Protein AF-A0A6G5ADH4-F1 (afdb_monomer_lite)

Organism: Rhipicephalus microplus (NCBI:txid6941)

InterPro domains:
  IPR019181 LSM12, anticodon-binding domain [PF09793] (40-127)
  IPR019181 LSM12, anticodon-binding domain [SM00995] (38-127)
  IPR039683 Protein Lsm12-like [PTHR13542] (5-140)
  IPR047574 AD domain [PS52001] (40-136)

Foldseek 3Di:
DDQAPVNDPPDHDDDDDDCPPPPDDDDPDDDDPDPDDDPDDDPVVVVVVVVVVVVVVVVQLVVLVVLVADPLLSLLQVLVCVVAVQWHDDSNWIQGPVFWIAHPVRALVRIDGPDCPDPVSVVSSVSSVVSVVVVVVVVVPPPDDDDDDDDDDD

Sequence (154 aa):
NSASSSGKANVSDIRMVNLNFVSELTVKKEAGSSQLTPPQPLNTEKLNTRAKQNIDERQRLAAAISAGVSHDGIRLFLAIRKTIDDVTWQGKNIIVMNQVTIVPPYRPENCKGKSDSDASVLHVRKIVEKHLRDQQKQSQGTRQTSPTQPSTKA

Secondary structure (DSSP, 8-state):
-PPPTT--TT---------TT-S----S-PPPS--PPPPPPP-HHHHHHHHHHHHHHHHHHHHHHHTT--HHHHHHHHHHHTT-S-EEEETTEEEETTTEEEPTT--GGGEE-S-TT-HHHHHHHHHHHHHHHHHHHHHHTT------PPPPP-

Structure (mmCIF, N/CA/C/O backbone):
data_AF-A0A6G5ADH4-F1
#
_entry.id   AF-A0A6G5ADH4-F1
#
loop_
_atom_site.group_PDB
_atom_site.id
_atom_site.type_symbol
_atom_site.label_atom_id
_atom_site.label_alt_id
_atom_site.label_comp_id
_atom_site.label_asym_id
_atom_site.label_entity_id
_atom_site.label_seq_id
_atom_site.pdbx_PDB_ins_code
_atom_site.Cartn_x
_atom_site.Cartn_y
_atom_site.Cartn_z
_atom_site.occupancy
_atom_site.B_iso_or_equiv
_atom_site.auth_seq_id
_atom_site.auth_comp_id
_atom_site.auth_asym_id
_atom_site.auth_atom_id
_atom_site.pdbx_PDB_model_num
ATOM 1 N N . ASN A 1 1 ? -11.900 2.026 39.928 1.00 51.62 1 ASN A N 1
ATOM 2 C CA . ASN A 1 1 ? -11.319 2.188 38.582 1.00 51.62 1 ASN A CA 1
ATOM 3 C C . ASN A 1 1 ? -10.121 1.283 38.436 1.00 51.62 1 ASN A C 1
ATOM 5 O O . ASN A 1 1 ? -9.132 1.491 39.123 1.00 51.62 1 ASN A O 1
ATOM 9 N N . SER A 1 2 ? -10.234 0.257 37.599 1.00 61.59 2 SER A N 1
ATOM 10 C CA . SER A 1 2 ? -9.082 -0.535 37.166 1.00 61.59 2 SER A CA 1
ATOM 11 C C . SER A 1 2 ? -8.191 0.345 36.286 1.00 61.59 2 SER A C 1
ATOM 13 O O . SER A 1 2 ? -8.715 1.126 35.491 1.00 61.59 2 SER A O 1
ATOM 15 N N . ALA A 1 3 ? -6.869 0.245 36.425 1.00 69.31 3 ALA A N 1
ATOM 16 C CA . ALA A 1 3 ? -5.946 0.909 35.506 1.00 69.31 3 ALA A CA 1
ATOM 17 C C . ALA A 1 3 ? -6.136 0.367 34.078 1.00 69.31 3 ALA A C 1
ATOM 19 O O . ALA A 1 3 ? -6.473 -0.807 33.913 1.00 69.31 3 ALA A O 1
ATOM 20 N N . SER A 1 4 ? -5.921 1.203 33.053 1.00 79.88 4 SER A N 1
ATOM 21 C CA . SER A 1 4 ? -5.930 0.725 31.663 1.00 79.88 4 SER A CA 1
ATOM 22 C C . SER A 1 4 ? -4.863 -0.348 31.460 1.00 79.88 4 SER A C 1
ATOM 24 O O . SER A 1 4 ? -3.734 -0.196 31.934 1.00 79.88 4 SER A O 1
ATOM 26 N N . SER A 1 5 ? -5.171 -1.375 30.666 1.00 84.44 5 SER A N 1
ATOM 27 C CA . SER A 1 5 ? -4.216 -2.415 30.275 1.00 84.44 5 SER A CA 1
ATOM 28 C C . SER A 1 5 ? -2.992 -1.863 29.540 1.00 84.44 5 SER A C 1
ATOM 30 O O . SER A 1 5 ? -1.975 -2.540 29.445 1.00 84.44 5 SER A O 1
ATOM 32 N N . SER A 1 6 ? -3.081 -0.643 29.002 1.00 83.06 6 SER A N 1
ATOM 33 C CA . SER A 1 6 ? -1.983 0.040 28.311 1.00 83.06 6 SER A CA 1
ATOM 34 C C . SER A 1 6 ? -0.997 0.762 29.242 1.00 83.06 6 SER A C 1
ATOM 36 O O . SER A 1 6 ? 0.014 1.273 28.765 1.00 83.06 6 SER A O 1
ATOM 38 N N . GLY A 1 7 ? -1.302 0.873 30.541 1.00 82.12 7 GLY A N 1
ATOM 39 C CA . GLY A 1 7 ? -0.497 1.608 31.527 1.00 82.12 7 GLY A CA 1
ATOM 40 C C . GLY A 1 7 ? -0.531 3.137 31.390 1.00 82.12 7 GLY A C 1
ATOM 41 O O . GLY A 1 7 ? 0.047 3.841 32.215 1.00 82.12 7 GLY A O 1
ATOM 42 N N . LYS A 1 8 ? -1.213 3.681 30.376 1.00 82.50 8 LYS A N 1
ATOM 43 C CA . LYS A 1 8 ? -1.352 5.127 30.170 1.00 82.50 8 LYS A CA 1
ATOM 44 C C . LYS A 1 8 ? -2.478 5.691 31.042 1.00 82.50 8 LYS A C 1
ATOM 46 O O . LYS A 1 8 ? -3.596 5.184 31.027 1.00 82.50 8 LYS A O 1
ATOM 51 N N . ALA A 1 9 ? -2.191 6.777 31.760 1.00 77.69 9 ALA A N 1
ATOM 52 C CA . ALA A 1 9 ? -3.118 7.386 32.720 1.00 77.69 9 ALA A CA 1
ATOM 53 C C . ALA A 1 9 ? -4.345 8.069 32.082 1.00 77.69 9 ALA A C 1
ATOM 55 O O . ALA A 1 9 ? -5.336 8.314 32.761 1.00 77.69 9 ALA A O 1
ATOM 56 N N . ASN A 1 10 ? -4.290 8.383 30.785 1.00 76.69 10 ASN A N 1
ATOM 57 C CA . ASN A 1 10 ? -5.311 9.146 30.062 1.00 76.69 10 ASN A CA 1
ATOM 58 C C . ASN A 1 10 ? -6.229 8.285 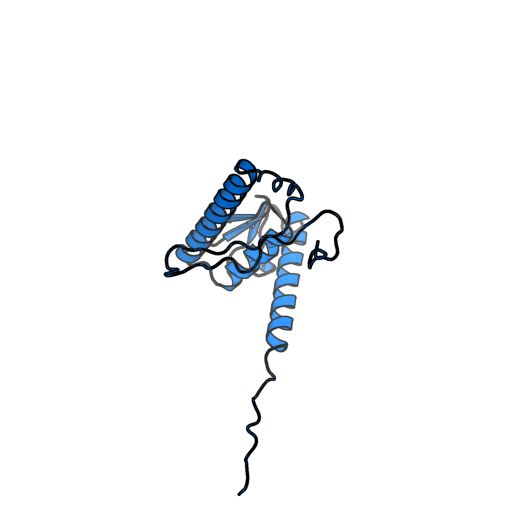29.174 1.00 76.69 10 ASN A C 1
ATOM 60 O O . ASN A 1 10 ? -6.887 8.809 28.277 1.00 76.69 10 ASN A O 1
ATOM 64 N N . VAL A 1 11 ? -6.245 6.970 29.375 1.00 76.94 11 VAL A N 1
ATOM 65 C CA . VAL A 1 11 ? -7.070 6.025 28.610 1.00 76.94 11 VAL A CA 1
ATOM 66 C C . VAL A 1 11 ? -7.740 5.028 29.545 1.00 76.94 11 VAL A C 1
ATOM 68 O O . VAL A 1 11 ? -7.352 4.861 30.700 1.00 76.94 11 VAL A O 1
ATOM 71 N N . SER A 1 12 ? -8.790 4.379 29.057 1.00 79.12 12 SER A N 1
ATOM 72 C CA . SER A 1 12 ? -9.549 3.380 29.804 1.00 79.12 12 SER A CA 1
ATOM 73 C C . SER A 1 12 ? -9.901 2.214 28.898 1.00 79.12 12 SER A C 1
ATOM 75 O O . SER A 1 12 ? -10.080 2.383 27.691 1.00 79.12 12 SER A O 1
ATOM 77 N N . ASP A 1 13 ? -10.013 1.034 29.495 1.00 82.81 13 ASP A N 1
ATOM 78 C CA . ASP A 1 13 ? -10.370 -0.171 28.763 1.00 82.81 13 ASP A CA 1
ATOM 79 C C . ASP A 1 13 ? -11.893 -0.243 28.642 1.00 82.81 13 ASP A C 1
ATOM 81 O O . ASP A 1 13 ? -12.601 -0.393 29.639 1.00 82.81 13 ASP A O 1
ATOM 85 N N . ILE A 1 14 ? -12.399 -0.153 27.414 1.00 82.19 14 ILE A N 1
ATOM 86 C CA . ILE A 1 14 ? -13.825 -0.302 27.116 1.00 82.19 14 ILE A CA 1
ATOM 87 C C . ILE A 1 14 ? -14.038 -1.690 26.517 1.00 82.19 14 ILE A C 1
ATOM 89 O O . ILE A 1 14 ? -13.428 -2.038 25.506 1.00 82.19 14 ILE A O 1
ATOM 93 N N . ARG A 1 15 ? -14.912 -2.491 27.136 1.00 84.94 15 ARG A N 1
ATOM 94 C CA . ARG A 1 15 ? -15.321 -3.807 26.627 1.00 84.94 15 ARG A CA 1
ATOM 95 C C . ARG A 1 15 ? -16.769 -3.721 26.177 1.00 84.94 15 ARG A C 1
ATOM 97 O O . ARG A 1 15 ? -17.637 -3.362 26.965 1.00 84.94 15 ARG A O 1
ATOM 104 N N . MET A 1 16 ? -17.012 -4.049 24.916 1.00 86.56 16 MET A N 1
ATOM 105 C CA . MET A 1 16 ? -18.350 -4.108 24.337 1.00 86.56 16 MET A CA 1
ATOM 106 C C . MET A 1 16 ? -18.702 -5.569 24.085 1.00 86.56 16 MET A C 1
ATOM 108 O O . MET A 1 16 ? -17.871 -6.327 23.586 1.00 86.56 16 MET A O 1
ATOM 112 N N . VAL A 1 17 ? -19.923 -5.962 24.436 1.00 89.62 17 VAL A N 1
ATOM 113 C CA . VAL A 1 17 ? -20.429 -7.321 24.232 1.00 89.62 17 VAL A CA 1
ATOM 114 C C . VAL A 1 17 ? -21.661 -7.231 23.345 1.00 89.62 17 VAL A C 1
ATOM 116 O O . VAL A 1 17 ? -22.572 -6.457 23.624 1.00 89.62 17 VAL A O 1
ATOM 119 N N . ASN A 1 18 ? -21.675 -8.001 22.259 1.00 93.50 18 ASN A N 1
ATOM 120 C CA . ASN A 1 18 ? -22.851 -8.124 21.408 1.00 93.50 18 ASN A CA 1
ATOM 121 C C . ASN A 1 18 ? -23.871 -9.046 22.091 1.00 93.50 18 ASN A C 1
ATOM 123 O O . ASN A 1 18 ? -23.551 -10.195 22.388 1.00 93.50 18 ASN A O 1
ATOM 127 N N . LEU A 1 19 ? -25.086 -8.546 22.321 1.00 95.12 19 LEU A N 1
ATOM 128 C CA . LEU A 1 19 ? -26.148 -9.274 23.018 1.00 95.12 19 LEU A CA 1
ATOM 129 C C . LEU A 1 19 ? -27.188 -9.917 22.078 1.00 95.12 19 LEU A C 1
ATOM 131 O O . LEU A 1 19 ? -28.152 -10.495 22.561 1.00 95.12 19 LEU A O 1
ATOM 135 N N . ASN A 1 20 ? -27.003 -9.865 20.752 1.00 95.19 20 ASN A N 1
ATOM 136 C CA . ASN A 1 20 ? -28.016 -10.270 19.760 1.00 95.19 20 ASN A CA 1
ATOM 137 C C . ASN A 1 20 ? -28.494 -11.735 19.864 1.00 95.19 20 ASN A C 1
ATOM 139 O O . ASN A 1 20 ? -29.579 -12.055 19.396 1.00 95.19 20 ASN A O 1
ATOM 143 N N . PHE A 1 21 ? -27.697 -12.623 20.460 1.00 94.31 21 PHE A N 1
ATOM 144 C CA . PHE A 1 21 ? -28.043 -14.037 20.672 1.00 94.31 21 PHE A CA 1
ATOM 145 C C . PHE A 1 21 ? -27.914 -14.454 22.142 1.00 94.31 21 PHE A C 1
ATOM 147 O O . PHE A 1 21 ? -27.689 -15.623 22.450 1.00 94.31 21 PHE A O 1
ATOM 154 N N . VAL A 1 22 ? -28.004 -13.491 23.059 1.00 95.00 22 VAL A N 1
ATOM 155 C CA . VAL A 1 22 ? -27.974 -13.753 24.498 1.00 95.00 22 VAL A CA 1
ATOM 156 C C . VAL A 1 22 ? -29.404 -13.981 24.971 1.00 95.00 22 VAL A C 1
ATOM 158 O O . VAL A 1 22 ? -30.241 -13.091 24.864 1.00 95.00 22 VAL A O 1
ATOM 161 N N . SER A 1 23 ? -29.681 -15.182 25.480 1.00 94.38 23 SER A N 1
ATOM 162 C CA . SER A 1 23 ? -31.006 -15.554 25.989 1.00 94.38 23 SER A CA 1
ATOM 163 C C . SER A 1 23 ? -31.328 -14.904 27.333 1.00 94.38 23 SER A C 1
ATOM 165 O O . SER A 1 23 ? -32.476 -14.567 27.592 1.00 94.38 23 SER A O 1
ATOM 167 N N . GLU A 1 24 ? -30.319 -14.723 28.185 1.00 93.50 24 GLU A N 1
ATOM 168 C CA . GLU A 1 24 ? -30.479 -14.163 29.524 1.00 93.50 24 GLU A CA 1
ATOM 169 C C . GLU A 1 24 ? -29.231 -13.363 29.916 1.00 93.50 24 GLU A C 1
ATOM 171 O O . GLU A 1 24 ? -28.098 -13.815 29.729 1.00 93.50 24 GLU A O 1
ATOM 176 N N . LEU A 1 25 ? -29.443 -12.163 30.459 1.00 92.44 25 LEU A N 1
ATOM 177 C CA . LEU A 1 25 ? -28.400 -11.284 30.976 1.00 92.44 25 LEU A CA 1
ATOM 178 C C . LEU A 1 25 ? -28.749 -10.901 32.415 1.00 92.44 25 LEU A C 1
ATOM 180 O O . LEU A 1 25 ? -29.725 -10.192 32.648 1.00 92.44 25 LEU A O 1
ATOM 184 N N . THR A 1 26 ? -27.898 -11.294 33.360 1.00 93.00 26 THR A N 1
ATOM 185 C CA . THR A 1 26 ? -28.098 -10.992 34.783 1.00 93.00 26 THR A CA 1
ATOM 186 C C . THR A 1 26 ? -26.967 -10.112 35.296 1.00 93.00 26 THR A C 1
ATOM 188 O O . THR A 1 26 ? -25.803 -10.522 35.351 1.00 93.00 26 THR A O 1
ATOM 191 N N . VAL A 1 27 ? -27.299 -8.882 35.690 1.00 90.06 27 VAL A N 1
ATOM 192 C CA . VAL A 1 27 ? -26.336 -7.926 36.248 1.00 90.06 27 VAL A CA 1
ATOM 193 C C . VAL A 1 27 ? -26.052 -8.296 37.704 1.00 90.06 27 VAL A C 1
ATOM 195 O O . VAL A 1 27 ? -26.884 -8.100 38.581 1.00 90.06 27 VAL A O 1
ATOM 198 N N . LYS A 1 28 ? -24.861 -8.846 37.978 1.00 91.81 28 LYS A N 1
ATOM 199 C CA . LYS A 1 28 ? -24.473 -9.256 39.344 1.00 91.81 28 LYS A CA 1
ATOM 200 C C . LYS A 1 28 ? -24.184 -8.079 40.275 1.00 91.81 28 LYS A C 1
ATOM 202 O O . LYS A 1 28 ? -24.371 -8.187 41.482 1.00 91.81 28 LYS A O 1
ATOM 207 N N . LYS A 1 29 ? -23.646 -6.991 39.726 1.00 87.69 29 LYS A N 1
ATOM 208 C CA . LYS A 1 29 ? -23.273 -5.782 40.460 1.00 87.69 29 LYS A CA 1
ATOM 209 C C . LYS A 1 29 ? -23.095 -4.641 39.472 1.00 87.69 29 LYS A C 1
ATOM 211 O O . LYS A 1 29 ? -22.268 -4.747 38.568 1.00 87.69 29 LYS A O 1
ATOM 216 N N . GLU A 1 30 ? -23.820 -3.552 39.675 1.00 82.12 30 GLU A N 1
ATOM 217 C CA . GLU A 1 30 ? -23.539 -2.312 38.961 1.00 82.12 30 GLU A CA 1
ATOM 218 C C . GLU A 1 30 ? -22.321 -1.614 39.573 1.00 82.12 30 GLU A C 1
ATOM 220 O O . GLU A 1 30 ? -22.102 -1.626 40.791 1.00 82.12 30 GLU A O 1
ATOM 225 N N . ALA A 1 31 ? -21.489 -1.019 38.718 1.00 71.62 31 ALA A N 1
ATOM 226 C CA . ALA A 1 31 ? -20.501 -0.062 39.189 1.00 71.62 31 ALA A CA 1
ATOM 227 C C . ALA A 1 31 ? -21.266 1.146 39.757 1.00 71.62 31 ALA A C 1
ATOM 229 O O . ALA A 1 31 ? -22.195 1.627 39.118 1.00 71.62 31 ALA A O 1
ATOM 230 N N . GLY A 1 32 ? -20.918 1.588 40.973 1.00 68.12 32 GLY A N 1
ATOM 231 C CA . GLY A 1 32 ? -21.641 2.660 41.670 1.00 68.12 32 GLY A CA 1
ATOM 232 C C . GLY A 1 32 ? -21.728 3.970 40.873 1.00 68.12 32 GLY A C 1
ATOM 233 O O . GLY A 1 32 ? -21.028 4.140 39.879 1.00 68.12 32 GLY A O 1
ATOM 234 N N . SER A 1 33 ? -22.550 4.906 41.360 1.00 61.88 33 SER A N 1
ATOM 235 C CA . SER A 1 33 ? -22.995 6.173 40.736 1.00 61.88 33 SER A CA 1
ATOM 236 C C . SER A 1 33 ? -21.913 7.213 40.382 1.00 61.88 33 SER A C 1
ATOM 238 O O . SER A 1 33 ? -22.203 8.402 40.251 1.00 61.88 33 SER A O 1
ATOM 240 N N . SER A 1 34 ? -20.657 6.806 40.216 1.00 65.69 34 SER A N 1
ATOM 241 C CA . SER A 1 34 ? -19.629 7.666 39.649 1.00 65.69 34 SER A CA 1
ATOM 242 C C . SER A 1 34 ? -20.013 7.965 38.202 1.00 65.69 34 SER A C 1
ATOM 244 O O . SER A 1 34 ? -20.114 7.048 37.387 1.00 65.69 34 SER A O 1
ATOM 246 N N . GLN A 1 35 ? -20.281 9.237 37.899 1.00 61.56 35 GLN A N 1
ATOM 247 C CA . GLN A 1 35 ? -20.546 9.687 36.536 1.00 61.56 35 GLN A CA 1
ATOM 248 C C . GLN A 1 35 ? -19.378 9.255 35.646 1.00 61.56 35 GLN A C 1
ATOM 250 O O . GLN A 1 35 ? -18.275 9.794 35.736 1.00 61.56 35 GLN A O 1
ATOM 255 N N . LEU A 1 36 ? -19.611 8.239 34.816 1.00 67.19 36 LEU A N 1
ATOM 256 C CA . LEU A 1 36 ? -18.639 7.804 33.829 1.00 67.19 36 LEU A CA 1
ATOM 257 C C . LEU A 1 36 ? -18.519 8.916 32.793 1.00 67.19 36 LEU A C 1
ATOM 259 O O . LEU A 1 36 ? -19.505 9.273 32.147 1.00 67.19 36 LEU A O 1
ATOM 263 N N . THR A 1 37 ? -17.316 9.464 32.630 1.00 69.69 37 THR A N 1
ATOM 264 C CA . THR A 1 37 ? -17.036 10.390 31.535 1.00 69.69 37 THR A CA 1
ATOM 265 C C . THR A 1 37 ? -17.384 9.689 30.220 1.00 69.69 37 THR A C 1
ATOM 267 O O . THR A 1 37 ? -16.852 8.600 29.970 1.00 69.69 37 THR A O 1
ATOM 270 N N . PRO A 1 38 ? -18.259 10.268 29.376 1.00 73.38 38 PRO A N 1
ATOM 271 C CA . PRO A 1 38 ? -18.573 9.685 28.084 1.00 73.38 38 PRO A CA 1
ATOM 272 C C . PRO A 1 38 ? -17.293 9.435 27.280 1.00 73.38 38 PRO A C 1
ATOM 274 O O . PRO A 1 38 ? -16.364 10.254 27.335 1.00 73.38 38 PRO A O 1
ATOM 277 N N . PRO A 1 39 ? -17.214 8.323 26.527 1.00 74.19 39 PRO A N 1
ATOM 278 C CA . PRO A 1 39 ? -16.085 8.096 25.645 1.00 74.19 39 PRO A CA 1
ATOM 279 C C . PRO A 1 39 ? -15.963 9.260 24.661 1.00 74.19 39 PRO A C 1
ATOM 281 O O . PRO A 1 39 ? -16.962 9.808 24.190 1.00 74.19 39 PRO A O 1
ATOM 284 N N . GLN A 1 40 ? -14.722 9.638 24.357 1.00 78.81 40 GLN A N 1
ATOM 285 C CA . GLN A 1 40 ? -14.453 10.688 23.381 1.00 78.81 40 GLN A CA 1
ATOM 286 C C . GLN A 1 40 ? -15.119 10.329 22.042 1.00 78.81 40 GLN A C 1
ATOM 288 O O . GLN A 1 40 ? -14.984 9.185 21.589 1.00 78.81 40 GLN A O 1
ATOM 293 N N . PRO A 1 41 ? -15.829 11.273 21.399 1.00 82.31 41 PRO A N 1
ATOM 294 C CA . PRO A 1 41 ? -16.489 11.005 20.135 1.00 82.31 41 PRO A CA 1
ATOM 295 C C . PRO A 1 41 ? -15.458 10.613 19.076 1.00 82.31 41 PRO A C 1
ATOM 297 O O . PRO A 1 41 ? -14.391 11.218 18.944 1.00 82.31 41 PRO A O 1
ATOM 300 N N . LEU A 1 42 ? -15.785 9.580 18.303 1.00 85.19 42 LEU A N 1
ATOM 301 C CA . LEU A 1 42 ? -14.952 9.159 17.187 1.00 85.19 42 LEU A CA 1
ATOM 302 C C . LEU A 1 42 ? -15.071 10.166 16.044 1.00 85.19 42 LEU A C 1
ATOM 304 O O . LEU A 1 42 ? -16.163 10.606 15.693 1.00 85.19 42 LEU A O 1
ATOM 308 N N . ASN A 1 43 ? -13.945 10.475 15.403 1.00 91.25 43 ASN A N 1
ATOM 309 C CA . ASN A 1 43 ? -13.961 11.234 14.160 1.00 91.25 43 ASN A CA 1
ATOM 310 C C . ASN A 1 43 ? -14.353 10.298 13.001 1.00 91.25 43 ASN A C 1
ATOM 312 O O . ASN A 1 43 ? -13.504 9.633 12.401 1.00 91.25 43 ASN A O 1
ATOM 316 N N . THR A 1 44 ? -15.654 10.217 12.726 1.00 94.38 44 THR A N 1
ATOM 317 C CA . THR A 1 44 ? -16.241 9.340 11.701 1.00 94.38 44 THR A CA 1
ATOM 318 C C . THR A 1 44 ? -15.767 9.681 10.291 1.00 94.38 44 THR A C 1
ATOM 320 O O . THR A 1 44 ? -15.581 8.780 9.478 1.00 94.38 44 THR A O 1
ATOM 323 N N . GLU A 1 45 ? -15.489 10.952 10.007 1.00 95.50 45 GLU A N 1
ATOM 324 C CA . GLU A 1 45 ? -14.951 11.400 8.723 1.00 95.50 45 GLU A CA 1
ATOM 325 C C . GLU A 1 45 ? -13.554 10.819 8.465 1.00 95.50 45 GLU A C 1
ATOM 327 O O . GLU A 1 45 ? -13.322 10.187 7.433 1.00 95.50 45 GLU A O 1
ATOM 332 N N . LYS A 1 46 ? -12.642 10.921 9.440 1.00 93.75 46 LYS A N 1
ATOM 333 C CA . LYS A 1 46 ? -11.305 10.307 9.361 1.00 93.75 46 LYS A CA 1
ATOM 334 C C . LYS A 1 46 ? -11.386 8.791 9.200 1.00 93.75 46 LYS A C 1
ATOM 336 O O . LYS A 1 46 ? -10.596 8.214 8.451 1.00 93.75 46 LYS A O 1
ATOM 341 N N . LEU A 1 47 ? -12.325 8.142 9.892 1.00 93.69 47 LEU A N 1
ATOM 342 C CA . LEU A 1 47 ? -12.542 6.698 9.771 1.00 93.69 47 LEU A CA 1
ATOM 343 C C . LEU A 1 47 ? -13.042 6.315 8.374 1.00 93.69 47 LEU A C 1
ATOM 345 O O . LEU A 1 47 ? -12.498 5.389 7.774 1.00 93.69 47 LEU A O 1
ATOM 349 N N . ASN A 1 48 ? -14.003 7.056 7.825 1.00 95.88 48 ASN A N 1
ATOM 350 C CA . ASN A 1 48 ? -14.522 6.838 6.476 1.00 95.88 48 ASN A CA 1
ATOM 351 C C . ASN A 1 48 ? -13.452 7.059 5.405 1.00 95.88 48 ASN A C 1
ATOM 353 O O . ASN A 1 48 ? -13.330 6.250 4.488 1.00 95.88 48 ASN A O 1
ATOM 357 N N . THR A 1 49 ? -12.638 8.108 5.529 1.00 96.06 49 THR A N 1
ATOM 358 C CA . THR A 1 49 ? -11.515 8.357 4.615 1.00 96.06 49 THR A CA 1
ATOM 359 C C . THR A 1 49 ? -10.511 7.211 4.652 1.00 96.06 49 THR A C 1
ATOM 361 O O . THR A 1 49 ? -10.127 6.702 3.600 1.00 96.06 49 THR A O 1
ATOM 364 N N . ARG A 1 50 ? -10.148 6.724 5.847 1.00 94.44 50 ARG A N 1
ATOM 365 C CA . ARG A 1 50 ? -9.273 5.552 5.987 1.00 94.44 50 ARG A CA 1
ATOM 366 C C . ARG A 1 50 ? -9.891 4.308 5.348 1.00 94.44 50 ARG A C 1
ATOM 368 O O . ARG A 1 50 ? -9.181 3.561 4.680 1.00 94.44 50 ARG A O 1
ATOM 375 N N . ALA A 1 51 ? -11.190 4.078 5.543 1.00 95.25 51 ALA A N 1
ATOM 376 C CA . ALA A 1 51 ? -11.890 2.943 4.951 1.00 95.25 51 ALA A CA 1
ATOM 377 C C . ALA A 1 51 ? -11.853 3.000 3.417 1.00 95.25 51 ALA A C 1
ATOM 379 O O . ALA A 1 51 ? -11.450 2.023 2.790 1.00 95.25 51 ALA A O 1
ATOM 380 N N . LYS A 1 52 ? -12.173 4.157 2.823 1.00 96.50 52 LYS A N 1
ATOM 381 C CA . LYS A 1 52 ? -12.096 4.382 1.370 1.00 96.50 52 LYS A CA 1
ATOM 382 C C . LYS A 1 52 ? -10.688 4.134 0.831 1.00 96.50 52 LYS A C 1
ATOM 384 O O . LYS A 1 52 ? -10.529 3.338 -0.082 1.00 96.50 52 LYS A O 1
ATOM 389 N N . GLN A 1 53 ? -9.665 4.705 1.468 1.00 92.19 53 GLN A N 1
ATOM 390 C CA . GLN A 1 53 ? -8.266 4.490 1.077 1.00 92.19 53 GLN A CA 1
ATOM 391 C C . GLN A 1 53 ? -7.879 3.004 1.083 1.00 92.19 53 GLN A C 1
ATOM 393 O O . GLN A 1 53 ? -7.270 2.522 0.134 1.00 92.19 53 GLN A O 1
ATOM 398 N N . ASN A 1 54 ? -8.272 2.255 2.118 1.00 92.12 54 ASN A N 1
ATOM 399 C CA . ASN A 1 54 ? -7.982 0.820 2.202 1.00 92.12 54 ASN A CA 1
ATOM 400 C C . ASN A 1 54 ? -8.718 0.010 1.124 1.00 92.12 54 ASN A C 1
ATOM 402 O O . ASN A 1 54 ? -8.173 -0.970 0.612 1.00 92.12 54 ASN A O 1
ATOM 406 N N . ILE A 1 55 ? -9.952 0.394 0.791 1.00 95.50 55 ILE A N 1
ATOM 407 C CA . ILE A 1 55 ? -10.721 -0.225 -0.293 1.00 95.50 55 ILE A CA 1
ATOM 408 C C . ILE A 1 55 ? -10.024 0.032 -1.629 1.00 95.50 55 ILE A C 1
ATOM 410 O O . ILE A 1 55 ? -9.741 -0.923 -2.352 1.00 95.50 55 ILE A O 1
ATOM 414 N N . ASP A 1 56 ? -9.682 1.285 -1.918 1.00 92.12 56 ASP A N 1
ATOM 415 C CA . ASP A 1 56 ? -9.031 1.683 -3.166 1.00 92.12 56 ASP A CA 1
ATOM 416 C C . ASP A 1 56 ? -7.675 0.982 -3.337 1.00 92.12 56 ASP A C 1
ATOM 418 O O . ASP A 1 56 ? -7.362 0.467 -4.412 1.00 92.12 56 ASP A O 1
ATOM 422 N N . GLU A 1 57 ? -6.873 0.889 -2.272 1.00 89.00 57 GLU A N 1
ATOM 423 C CA . GLU A 1 57 ? -5.592 0.175 -2.293 1.00 89.00 57 GLU A CA 1
ATOM 424 C C . GLU A 1 57 ? -5.769 -1.324 -2.571 1.00 89.00 57 GLU A C 1
ATOM 426 O O . GLU A 1 57 ? -5.046 -1.891 -3.398 1.00 89.00 57 GLU A O 1
ATOM 431 N N . ARG A 1 58 ? -6.761 -1.972 -1.946 1.00 90.31 58 ARG A N 1
ATOM 432 C CA . ARG A 1 58 ? -7.074 -3.386 -2.210 1.00 90.31 58 ARG A CA 1
ATOM 433 C C . ARG A 1 58 ? -7.570 -3.610 -3.633 1.00 90.31 58 ARG A C 1
ATOM 435 O O . ARG A 1 58 ? -7.173 -4.594 -4.253 1.00 90.31 58 ARG A O 1
ATOM 442 N N . GLN A 1 59 ? -8.395 -2.712 -4.164 1.00 92.69 59 GLN A N 1
ATOM 443 C CA . GLN A 1 59 ? -8.870 -2.789 -5.545 1.00 92.69 59 GLN A CA 1
ATOM 444 C C . GLN A 1 59 ? -7.719 -2.643 -6.543 1.00 92.69 59 GLN A C 1
ATOM 446 O O . GLN A 1 59 ? -7.611 -3.444 -7.470 1.00 92.69 59 GLN A O 1
ATOM 451 N N . ARG A 1 60 ? -6.806 -1.687 -6.324 1.00 88.50 60 ARG A N 1
ATOM 452 C CA . ARG A 1 60 ? -5.598 -1.525 -7.154 1.00 88.50 60 ARG A CA 1
ATOM 453 C C . ARG A 1 60 ? -4.730 -2.780 -7.142 1.00 88.50 60 ARG A C 1
ATOM 455 O O . ARG A 1 60 ? -4.258 -3.208 -8.193 1.00 88.50 60 ARG A O 1
ATOM 462 N N . LEU A 1 61 ? -4.547 -3.393 -5.972 1.00 89.06 61 LEU A N 1
ATOM 463 C CA . LEU A 1 61 ? -3.800 -4.642 -5.845 1.00 89.06 61 LEU A CA 1
ATOM 464 C C . LEU A 1 61 ? -4.485 -5.799 -6.593 1.00 89.06 61 LEU A C 1
ATOM 466 O O . LEU A 1 61 ? -3.824 -6.533 -7.325 1.00 89.06 61 LEU A O 1
ATOM 470 N N . ALA A 1 62 ? -5.805 -5.938 -6.456 1.00 90.44 62 ALA A N 1
ATOM 471 C CA . ALA A 1 62 ? -6.582 -6.959 -7.158 1.00 90.44 62 ALA A CA 1
ATOM 472 C C . ALA A 1 62 ? -6.536 -6.781 -8.686 1.00 90.44 62 ALA A C 1
ATOM 474 O O . ALA A 1 62 ? -6.410 -7.765 -9.417 1.00 90.44 62 ALA A O 1
ATOM 475 N N . ALA A 1 63 ? -6.576 -5.539 -9.173 1.00 89.56 63 ALA A N 1
ATOM 476 C CA . ALA A 1 63 ? -6.436 -5.228 -10.592 1.00 89.56 63 ALA A CA 1
ATOM 477 C C . ALA A 1 63 ? -5.054 -5.634 -11.130 1.00 89.56 63 ALA A C 1
ATOM 479 O O . ALA A 1 63 ? -4.971 -6.256 -12.187 1.00 89.56 63 ALA A O 1
ATOM 480 N N . ALA A 1 64 ? -3.977 -5.362 -10.384 1.00 88.38 64 ALA A N 1
ATOM 481 C CA . ALA A 1 64 ? -2.625 -5.786 -10.755 1.00 88.38 64 ALA A CA 1
ATOM 482 C C . ALA A 1 64 ? -2.495 -7.320 -10.817 1.00 88.38 64 ALA A C 1
ATOM 484 O O . ALA A 1 64 ? -1.940 -7.861 -11.775 1.00 88.38 64 ALA A O 1
ATOM 485 N N . ILE A 1 65 ? -3.060 -8.032 -9.836 1.00 89.88 65 ILE A N 1
ATOM 486 C CA . ILE A 1 65 ? -3.109 -9.503 -9.836 1.00 89.88 65 ILE A CA 1
ATOM 487 C C . ILE A 1 65 ? -3.874 -10.011 -11.065 1.00 89.88 65 ILE A C 1
ATOM 489 O O . ILE A 1 65 ? -3.382 -10.881 -11.780 1.00 89.88 65 ILE A O 1
ATOM 493 N N . SER A 1 66 ? -5.035 -9.420 -11.359 1.00 88.94 66 SER A N 1
ATOM 494 C CA . SER A 1 66 ? -5.866 -9.788 -12.515 1.00 88.94 66 SER A CA 1
ATOM 495 C C . SER A 1 66 ? -5.173 -9.505 -13.853 1.00 88.94 66 SER A C 1
ATOM 497 O O . SER A 1 66 ? -5.351 -10.249 -14.811 1.00 88.94 66 SER A O 1
ATOM 499 N N . ALA A 1 67 ? -4.318 -8.480 -13.915 1.00 89.88 67 ALA A N 1
ATOM 500 C CA . ALA A 1 67 ? -3.471 -8.184 -15.070 1.00 89.88 67 ALA A CA 1
ATOM 501 C C . ALA A 1 67 ? -2.296 -9.174 -15.244 1.00 89.88 67 ALA A C 1
ATOM 503 O O . ALA A 1 67 ? -1.514 -9.047 -16.191 1.00 89.88 67 ALA A O 1
ATOM 504 N N . GLY A 1 68 ? -2.148 -10.161 -14.353 1.00 91.50 68 GLY A N 1
ATOM 505 C CA . GLY A 1 68 ? -1.121 -11.199 -14.423 1.00 91.50 68 GLY A CA 1
ATOM 506 C C . GLY A 1 68 ? 0.252 -10.740 -13.931 1.00 91.50 68 GLY A C 1
ATOM 507 O O . GLY A 1 68 ? 1.274 -11.187 -14.458 1.00 91.50 68 GLY A O 1
ATOM 508 N N . VAL A 1 69 ? 0.295 -9.818 -12.966 1.00 93.56 69 VAL A N 1
ATOM 509 C CA . VAL A 1 69 ? 1.531 -9.455 -12.262 1.00 93.56 69 VAL A CA 1
ATOM 510 C C . VAL A 1 69 ? 1.993 -10.624 -11.388 1.00 93.56 69 VAL A C 1
ATOM 512 O O . VAL A 1 69 ? 1.220 -11.189 -10.618 1.00 93.56 69 VAL A O 1
ATOM 515 N N . SER A 1 70 ? 3.275 -10.981 -11.487 1.00 93.75 70 SER A N 1
ATOM 516 C CA . SER A 1 70 ? 3.866 -12.048 -10.666 1.00 93.75 70 SER A CA 1
ATOM 517 C C . SER A 1 70 ? 3.877 -11.698 -9.172 1.00 93.75 70 SER A C 1
ATOM 519 O O . SER A 1 70 ? 3.962 -10.524 -8.805 1.00 93.75 70 SER A O 1
ATOM 521 N N . HIS A 1 71 ? 3.899 -12.711 -8.301 1.00 91.75 71 HIS A N 1
ATOM 522 C CA . HIS A 1 71 ? 3.991 -12.506 -6.849 1.00 91.75 71 HIS A CA 1
ATOM 523 C C . HIS A 1 71 ? 5.226 -11.684 -6.447 1.00 91.75 71 HIS A C 1
ATOM 525 O O . HIS A 1 71 ? 5.136 -10.865 -5.535 1.00 91.75 71 HIS A O 1
ATOM 531 N N . ASP A 1 72 ? 6.349 -11.849 -7.149 1.00 92.50 72 ASP A N 1
ATOM 532 C CA . ASP A 1 72 ? 7.568 -11.072 -6.903 1.00 92.50 72 ASP A CA 1
ATOM 533 C C . ASP A 1 72 ? 7.374 -9.589 -7.231 1.00 92.50 72 ASP A C 1
ATOM 535 O O . ASP A 1 72 ? 7.766 -8.727 -6.446 1.00 92.50 72 ASP A O 1
ATOM 539 N N . GLY A 1 73 ? 6.675 -9.286 -8.329 1.00 94.50 73 GLY A N 1
ATOM 540 C CA . GLY A 1 73 ? 6.271 -7.922 -8.674 1.00 94.50 73 GLY A CA 1
ATOM 541 C C . GLY A 1 73 ? 5.394 -7.291 -7.591 1.00 94.50 73 GLY A C 1
ATOM 542 O O . GLY A 1 73 ? 5.654 -6.167 -7.165 1.00 94.50 73 GLY A O 1
ATOM 543 N N . ILE A 1 74 ? 4.398 -8.028 -7.084 1.00 94.81 74 ILE A N 1
ATOM 544 C CA . ILE A 1 74 ? 3.539 -7.564 -5.982 1.00 94.81 74 ILE A CA 1
ATOM 545 C C . ILE A 1 74 ? 4.359 -7.279 -4.716 1.00 94.81 74 ILE A C 1
ATOM 547 O O . ILE A 1 74 ? 4.201 -6.223 -4.100 1.00 94.81 74 ILE A O 1
ATOM 551 N N . ARG A 1 75 ? 5.256 -8.194 -4.326 1.00 94.25 75 ARG A N 1
ATOM 552 C CA . ARG A 1 75 ? 6.129 -8.011 -3.154 1.00 94.25 75 ARG A CA 1
ATOM 553 C C . ARG A 1 75 ? 7.028 -6.791 -3.310 1.00 94.25 75 ARG A C 1
ATOM 555 O O . ARG A 1 75 ? 7.163 -6.027 -2.353 1.00 94.25 75 ARG A O 1
ATOM 562 N N . LEU A 1 76 ? 7.602 -6.592 -4.496 1.00 95.88 76 LEU A N 1
ATOM 563 C CA . LEU A 1 76 ? 8.457 -5.445 -4.770 1.00 95.88 76 LEU A CA 1
ATOM 564 C C . LEU A 1 76 ? 7.668 -4.136 -4.699 1.00 95.88 76 LEU A C 1
ATOM 566 O O . LEU A 1 76 ? 8.106 -3.207 -4.025 1.00 95.88 76 LEU A O 1
ATOM 570 N N . PHE A 1 77 ? 6.489 -4.068 -5.321 1.00 95.50 77 PHE A N 1
ATOM 571 C CA . PHE A 1 77 ? 5.620 -2.890 -5.257 1.00 95.50 77 PHE A CA 1
ATOM 572 C C . PHE A 1 77 ? 5.312 -2.493 -3.811 1.00 95.50 77 PHE A C 1
ATOM 574 O O . PHE A 1 77 ? 5.502 -1.340 -3.426 1.00 95.50 77 PHE A O 1
ATOM 581 N N . LEU A 1 78 ? 4.908 -3.460 -2.979 1.00 93.50 78 LEU A N 1
ATOM 582 C CA . LEU A 1 78 ? 4.626 -3.221 -1.562 1.00 93.50 78 LEU A CA 1
ATOM 583 C C . LEU A 1 78 ? 5.873 -2.780 -0.787 1.00 93.50 78 LEU A C 1
ATOM 585 O O . LEU A 1 78 ? 5.763 -1.991 0.149 1.00 93.50 78 LEU A O 1
ATOM 589 N N . ALA A 1 79 ? 7.058 -3.273 -1.150 1.00 94.44 79 ALA A N 1
ATOM 590 C CA . ALA A 1 79 ? 8.310 -2.850 -0.532 1.00 94.44 79 ALA A CA 1
ATOM 591 C C . ALA A 1 79 ? 8.675 -1.405 -0.897 1.00 94.44 79 ALA A C 1
ATOM 593 O O . ALA A 1 79 ? 9.053 -0.646 -0.007 1.00 94.44 79 ALA A O 1
ATOM 594 N N . ILE A 1 80 ? 8.516 -1.008 -2.162 1.00 94.81 80 ILE A N 1
ATOM 595 C CA . ILE A 1 80 ? 8.777 0.366 -2.613 1.00 94.81 80 ILE A CA 1
ATOM 596 C C . ILE A 1 80 ? 7.765 1.328 -1.981 1.00 94.81 80 ILE A C 1
ATOM 598 O O . ILE A 1 80 ? 8.170 2.363 -1.456 1.00 94.81 80 ILE A O 1
ATOM 602 N N . ARG A 1 81 ? 6.476 0.962 -1.937 1.00 92.94 81 ARG A N 1
ATOM 603 C CA . ARG A 1 81 ? 5.393 1.773 -1.348 1.00 92.94 81 ARG A CA 1
ATOM 604 C C . ARG A 1 81 ? 5.618 2.116 0.130 1.00 92.94 81 ARG A C 1
ATOM 606 O O . ARG A 1 81 ? 5.131 3.134 0.599 1.00 92.94 81 ARG A O 1
ATOM 613 N N . LYS A 1 82 ? 6.377 1.296 0.872 1.00 91.19 82 LYS A N 1
ATOM 614 C CA . LYS A 1 82 ? 6.775 1.596 2.265 1.00 91.19 82 LYS A CA 1
ATOM 615 C C . LYS A 1 82 ? 7.773 2.748 2.380 1.00 91.19 82 LYS A C 1
ATOM 617 O O . LYS A 1 82 ? 7.895 3.329 3.452 1.00 91.19 82 LYS A O 1
ATOM 622 N N . THR A 1 83 ? 8.540 3.007 1.325 1.00 90.94 83 THR A N 1
ATOM 623 C CA . THR A 1 83 ? 9.589 4.036 1.297 1.00 90.94 83 THR A CA 1
ATOM 624 C C . THR A 1 83 ? 9.218 5.244 0.449 1.00 90.94 83 THR A C 1
ATOM 626 O O . THR A 1 83 ? 9.684 6.341 0.727 1.00 90.94 83 THR A O 1
ATOM 629 N N . ILE A 1 84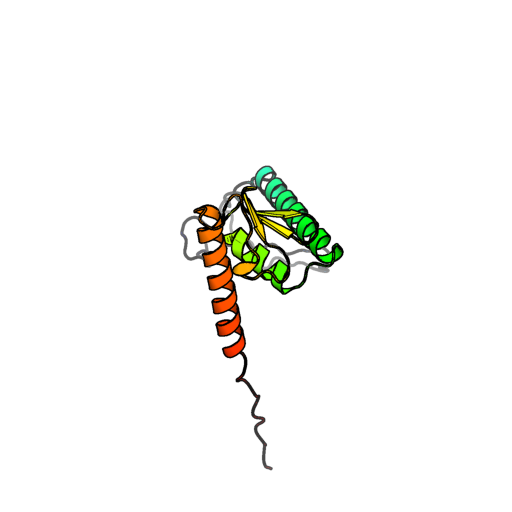 ? 8.409 5.041 -0.590 1.00 92.88 84 ILE A N 1
ATOM 630 C CA . ILE A 1 84 ? 8.026 6.055 -1.566 1.00 92.88 84 ILE A CA 1
ATOM 631 C C . ILE A 1 84 ? 6.516 5.980 -1.720 1.00 92.88 84 ILE A C 1
ATOM 633 O O . ILE A 1 84 ? 5.981 4.935 -2.084 1.00 92.88 84 ILE A O 1
ATOM 637 N N . ASP A 1 85 ? 5.832 7.092 -1.464 1.00 89.94 85 ASP A N 1
ATOM 638 C CA . ASP A 1 85 ? 4.382 7.116 -1.575 1.00 89.94 85 ASP A CA 1
ATOM 639 C C . ASP A 1 85 ? 3.910 7.080 -3.036 1.00 89.94 85 ASP A C 1
ATOM 641 O O . ASP A 1 85 ? 2.967 6.362 -3.371 1.00 89.94 85 ASP A O 1
ATOM 645 N N . ASP A 1 86 ? 4.580 7.813 -3.919 1.00 93.94 86 ASP A N 1
ATOM 646 C CA . ASP A 1 86 ? 4.192 7.908 -5.324 1.00 93.94 86 ASP A CA 1
ATOM 647 C C . ASP A 1 86 ? 4.653 6.684 -6.134 1.00 93.94 86 ASP A C 1
ATOM 649 O O . ASP A 1 86 ? 5.714 6.677 -6.769 1.00 93.94 86 ASP A O 1
ATOM 653 N N . VAL A 1 87 ? 3.863 5.610 -6.055 1.00 94.75 87 VAL A N 1
ATOM 654 C CA . VAL A 1 87 ? 4.077 4.352 -6.778 1.00 94.75 87 VAL A CA 1
ATOM 655 C C . VAL A 1 87 ? 2.750 3.844 -7.332 1.00 94.75 87 VAL A C 1
ATOM 657 O O . VAL A 1 87 ? 1.763 3.706 -6.605 1.00 94.75 87 VAL A O 1
ATOM 660 N N . THR A 1 88 ? 2.718 3.523 -8.622 1.00 93.19 88 THR A N 1
ATOM 661 C CA . THR A 1 88 ? 1.512 3.056 -9.319 1.00 93.19 88 THR A CA 1
ATOM 662 C C . THR A 1 88 ? 1.809 1.892 -10.265 1.00 93.19 88 THR A C 1
ATOM 664 O O . THR A 1 88 ? 2.963 1.573 -10.549 1.00 93.19 88 THR A O 1
ATOM 667 N N . TRP A 1 89 ? 0.753 1.216 -10.720 1.00 92.25 89 TRP A N 1
ATOM 668 C CA . TRP A 1 89 ? 0.836 0.160 -11.728 1.00 92.25 89 TRP A CA 1
ATOM 669 C C . TRP A 1 89 ? 0.520 0.728 -13.111 1.00 92.25 89 TRP A C 1
ATOM 671 O O . TRP A 1 89 ? -0.459 1.454 -13.269 1.00 92.25 89 TRP A O 1
ATOM 681 N N . GLN A 1 90 ? 1.289 0.331 -14.123 1.00 91.81 90 GLN A N 1
ATOM 682 C CA . GLN A 1 90 ? 0.955 0.533 -15.531 1.00 91.81 90 GLN A CA 1
ATOM 683 C C . GLN A 1 90 ? 1.002 -0.818 -16.247 1.00 91.81 90 GLN A C 1
ATOM 685 O O . GLN A 1 90 ? 2.068 -1.320 -16.611 1.00 91.81 90 GLN A O 1
ATOM 690 N N . GLY A 1 91 ? -0.164 -1.447 -16.401 1.00 89.56 91 GLY A N 1
ATOM 691 C CA . GLY A 1 91 ? -0.242 -2.844 -16.826 1.00 89.56 91 GLY A CA 1
ATOM 692 C C . GLY A 1 91 ? 0.513 -3.739 -15.841 1.00 89.56 91 GLY A C 1
ATOM 693 O O . GLY A 1 91 ? 0.152 -3.813 -14.669 1.00 89.56 91 GLY A O 1
ATOM 694 N N . LYS A 1 92 ? 1.589 -4.383 -16.307 1.00 93.25 92 LYS A N 1
ATOM 695 C CA . LYS A 1 92 ? 2.474 -5.206 -15.464 1.00 93.25 92 LYS A CA 1
ATOM 696 C C . LYS A 1 92 ? 3.664 -4.439 -14.877 1.00 93.25 92 LYS A C 1
ATOM 698 O O . LYS A 1 92 ? 4.432 -5.012 -14.105 1.00 93.25 92 LYS A O 1
ATOM 703 N N . ASN A 1 93 ? 3.842 -3.175 -15.240 1.00 95.12 93 ASN A N 1
ATOM 704 C CA . ASN A 1 93 ? 5.002 -2.379 -14.855 1.00 95.12 93 ASN A CA 1
ATOM 705 C C . ASN A 1 93 ? 4.727 -1.611 -13.559 1.00 95.12 93 ASN A C 1
ATOM 707 O O . ASN A 1 93 ? 3.591 -1.208 -13.305 1.00 95.12 93 ASN A O 1
ATOM 711 N N . ILE A 1 94 ? 5.774 -1.373 -12.771 1.00 96.19 94 ILE A N 1
ATOM 712 C CA . ILE A 1 94 ? 5.718 -0.507 -11.587 1.00 96.19 94 ILE A CA 1
ATOM 713 C C . ILE A 1 94 ? 6.271 0.859 -11.975 1.00 96.19 94 ILE A C 1
ATOM 715 O O . ILE A 1 94 ? 7.410 0.951 -12.431 1.00 96.19 94 ILE A O 1
ATOM 719 N N . ILE A 1 95 ? 5.482 1.909 -11.782 1.00 95.88 95 ILE A N 1
ATOM 720 C CA . ILE A 1 95 ? 5.875 3.293 -12.041 1.00 95.88 95 ILE A CA 1
ATOM 721 C C . ILE A 1 95 ? 6.162 3.967 -10.705 1.00 95.88 95 ILE A C 1
ATOM 723 O O . ILE A 1 95 ? 5.291 4.021 -9.839 1.00 95.88 95 ILE A O 1
ATOM 727 N N . VAL A 1 96 ? 7.378 4.477 -10.538 1.00 96.19 96 VAL A N 1
ATOM 728 C CA . VAL A 1 96 ? 7.849 5.159 -9.329 1.00 96.19 96 VAL A CA 1
ATOM 729 C C . VAL A 1 96 ? 8.091 6.630 -9.656 1.00 96.19 96 VAL A C 1
ATOM 731 O O . VAL A 1 96 ? 8.837 6.947 -10.589 1.00 96.19 96 VAL A O 1
ATOM 734 N N . MET A 1 97 ? 7.452 7.527 -8.900 1.00 93.88 97 MET A N 1
ATOM 735 C CA . MET A 1 97 ? 7.547 8.991 -9.038 1.00 93.88 97 MET A CA 1
ATOM 736 C C . MET A 1 97 ? 7.255 9.522 -10.454 1.00 93.88 97 MET A C 1
ATOM 738 O O . MET A 1 97 ? 7.758 10.573 -10.849 1.00 93.88 97 MET A O 1
ATOM 742 N N . ASN A 1 98 ? 6.535 8.749 -11.276 1.00 92.56 98 ASN A N 1
ATOM 743 C CA . ASN A 1 98 ? 6.360 8.996 -12.713 1.00 92.56 98 ASN A CA 1
ATOM 744 C C . ASN A 1 98 ? 7.684 9.261 -13.482 1.00 92.56 98 ASN A C 1
ATOM 746 O O . ASN A 1 98 ? 7.680 9.897 -14.534 1.00 92.56 98 ASN A O 1
ATOM 750 N N . GLN A 1 99 ? 8.827 8.807 -12.947 1.00 93.69 99 GLN A N 1
ATOM 751 C CA . GLN A 1 99 ? 10.164 8.962 -13.545 1.00 93.69 99 GLN A CA 1
ATOM 752 C C . GLN A 1 99 ? 10.812 7.614 -13.867 1.00 93.69 99 GLN A C 1
ATOM 754 O O . GLN A 1 99 ? 11.560 7.516 -14.839 1.00 93.69 99 GLN A O 1
ATOM 759 N N . VAL A 1 100 ? 10.543 6.584 -13.058 1.00 96.69 100 VAL A N 1
ATOM 760 C CA . VAL A 1 100 ? 11.171 5.265 -13.187 1.00 96.69 100 VAL A CA 1
ATOM 761 C C . VAL A 1 100 ? 10.107 4.206 -13.430 1.00 96.69 100 VAL A C 1
ATOM 763 O O . VAL A 1 100 ? 9.137 4.096 -12.689 1.00 96.69 100 VAL A O 1
ATOM 766 N N . THR A 1 101 ? 10.312 3.401 -14.462 1.00 97.19 101 THR A N 1
ATOM 767 C CA . THR A 1 101 ? 9.500 2.243 -14.824 1.00 97.19 101 THR A CA 1
ATOM 768 C C . THR A 1 101 ? 10.289 0.973 -14.543 1.00 97.19 101 THR A C 1
ATOM 770 O O . THR A 1 101 ? 11.364 0.768 -15.104 1.00 97.19 101 THR A O 1
ATOM 773 N N . ILE A 1 102 ? 9.754 0.096 -13.701 1.00 97.31 102 ILE A N 1
ATOM 774 C CA . ILE A 1 102 ? 10.312 -1.230 -13.431 1.00 97.31 102 ILE A CA 1
ATOM 775 C C . ILE A 1 102 ? 9.471 -2.251 -14.187 1.00 97.31 102 ILE A C 1
ATOM 777 O O . ILE A 1 102 ? 8.279 -2.417 -13.910 1.00 97.31 102 ILE A O 1
ATOM 781 N N . VAL A 1 103 ? 10.091 -2.935 -15.142 1.00 96.19 103 VAL A N 1
ATOM 782 C CA . VAL A 1 103 ? 9.428 -3.966 -15.952 1.00 96.19 103 VAL A CA 1
ATOM 783 C C . VAL A 1 103 ? 9.730 -5.372 -15.410 1.00 96.19 103 VAL A C 1
ATOM 785 O O . VAL A 1 103 ? 10.779 -5.570 -14.788 1.00 96.19 103 VAL A O 1
ATOM 788 N N . PRO A 1 104 ? 8.856 -6.374 -15.632 1.00 94.75 104 PRO A N 1
ATOM 789 C CA . PRO A 1 104 ? 9.195 -7.776 -15.381 1.00 94.75 104 PRO A CA 1
ATOM 790 C C . PRO A 1 104 ? 10.529 -8.160 -16.056 1.00 94.75 104 PRO A C 1
ATOM 792 O O . PRO A 1 104 ? 10.770 -7.706 -17.178 1.00 94.75 104 PRO A O 1
ATOM 795 N N . PRO A 1 105 ? 11.388 -8.996 -15.436 1.00 94.62 105 PRO A N 1
ATOM 796 C CA . PRO A 1 105 ? 11.214 -9.754 -14.187 1.00 94.62 105 PRO A CA 1
ATOM 797 C C . PRO A 1 105 ? 11.544 -8.985 -12.885 1.00 94.62 105 PRO A C 1
ATOM 799 O O . PRO A 1 105 ? 11.898 -9.606 -11.886 1.00 94.62 105 PRO A O 1
ATOM 802 N N . TYR A 1 106 ? 11.404 -7.654 -12.869 1.00 95.56 106 TYR A N 1
ATOM 803 C CA . TYR A 1 106 ? 11.506 -6.802 -11.672 1.00 95.56 106 TYR A CA 1
ATOM 804 C C . TYR A 1 106 ? 12.879 -6.810 -10.990 1.00 95.56 106 TYR A C 1
ATOM 806 O O . TYR A 1 106 ? 12.983 -6.774 -9.762 1.00 95.56 106 TYR A O 1
ATOM 814 N N . ARG A 1 107 ? 13.948 -6.849 -11.788 1.00 95.44 107 ARG A N 1
ATOM 815 C CA . ARG A 1 107 ? 15.325 -6.805 -11.292 1.00 95.44 107 ARG A CA 1
ATOM 816 C C . ARG A 1 107 ? 15.926 -5.390 -11.347 1.00 95.44 107 ARG A C 1
ATOM 818 O O . ARG A 1 107 ? 15.378 -4.523 -12.035 1.00 95.44 107 ARG A O 1
ATOM 825 N N . PRO A 1 108 ? 17.048 -5.133 -10.647 1.00 94.38 108 PRO A N 1
ATOM 826 C CA . PRO A 1 108 ? 17.769 -3.854 -10.688 1.00 94.38 108 PRO A CA 1
ATOM 827 C C . PRO A 1 108 ? 18.068 -3.351 -12.114 1.00 94.38 108 PRO A C 1
ATOM 829 O O . PRO A 1 108 ? 17.957 -2.158 -12.404 1.00 94.38 108 PRO A O 1
ATOM 832 N N . GLU A 1 109 ? 18.386 -4.270 -13.023 1.00 94.38 109 GLU A N 1
ATOM 833 C CA . GLU A 1 109 ? 18.635 -4.039 -14.448 1.00 94.38 109 GLU A CA 1
ATOM 834 C C . GLU A 1 109 ? 17.369 -3.710 -15.260 1.00 94.38 109 GLU A C 1
ATOM 836 O O . GLU A 1 109 ? 17.455 -3.168 -16.358 1.00 94.38 109 GLU A O 1
ATOM 841 N N . ASN A 1 110 ? 16.178 -4.002 -14.732 1.00 95.00 110 ASN A N 1
ATOM 842 C CA . ASN A 1 110 ? 14.899 -3.714 -15.386 1.00 95.00 110 ASN A CA 1
ATOM 843 C C . ASN A 1 110 ? 14.293 -2.364 -14.974 1.00 95.00 110 ASN A C 1
ATOM 845 O O . ASN A 1 110 ? 13.177 -2.046 -15.389 1.00 95.00 110 ASN A O 1
ATOM 849 N N . CYS A 1 111 ? 15.004 -1.580 -14.163 1.00 95.62 111 CYS A N 1
ATOM 850 C CA . CYS A 1 111 ? 14.615 -0.222 -13.801 1.00 95.62 111 CYS A CA 1
ATOM 851 C C . CYS A 1 111 ? 1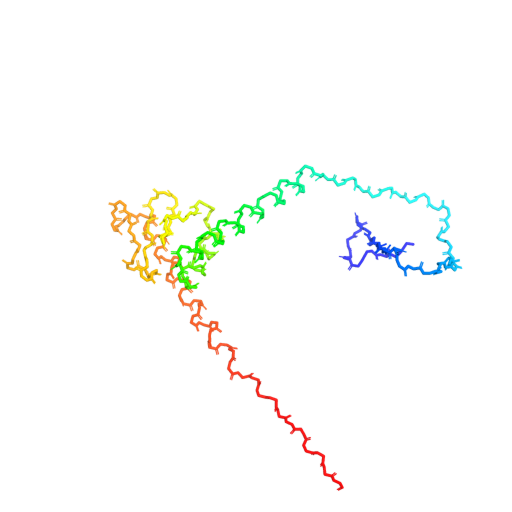5.044 0.740 -14.916 1.00 95.62 111 CYS A C 1
ATOM 853 O O . CYS A 1 111 ? 16.239 0.926 -15.132 1.00 95.62 111 CYS A O 1
ATOM 855 N N . LYS A 1 112 ? 14.080 1.353 -15.607 1.00 94.56 112 LYS A N 1
ATOM 856 C CA . LYS A 1 112 ? 14.301 2.297 -16.711 1.00 94.56 112 LYS A CA 1
ATOM 857 C C . LYS A 1 112 ? 13.755 3.674 -16.352 1.00 94.56 112 LYS A C 1
ATOM 859 O O . LYS A 1 112 ? 12.633 3.770 -15.870 1.00 94.56 112 LYS A O 1
ATOM 864 N N . GLY A 1 113 ? 14.509 4.731 -16.617 1.00 92.88 113 GLY A N 1
ATOM 865 C CA . GLY A 1 113 ? 14.052 6.116 -16.464 1.00 92.88 113 GLY A CA 1
ATOM 866 C C . GLY A 1 113 ? 14.531 6.983 -17.622 1.00 92.88 113 GLY A C 1
ATOM 867 O O . GLY A 1 113 ? 14.846 6.462 -18.690 1.00 92.88 113 GLY A O 1
ATOM 868 N N . LYS A 1 114 ? 14.608 8.301 -17.413 1.00 88.75 114 LYS A N 1
ATOM 869 C CA . LYS A 1 114 ? 15.109 9.248 -18.429 1.00 88.75 114 LYS A CA 1
ATOM 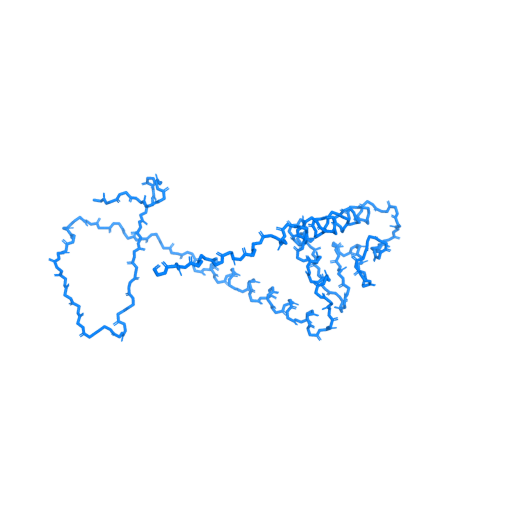870 C C . LYS A 1 114 ? 16.550 8.959 -18.861 1.00 88.75 114 LYS A C 1
ATOM 872 O O . LYS A 1 114 ? 16.868 9.092 -20.037 1.00 88.75 114 LYS A O 1
ATOM 877 N N . SER A 1 115 ? 17.409 8.570 -17.923 1.00 90.88 115 SER A N 1
ATOM 878 C CA . SER A 1 115 ? 18.778 8.118 -18.177 1.00 90.88 115 SER A CA 1
ATOM 879 C C . SER A 1 115 ? 19.199 7.096 -17.117 1.00 90.88 115 SER A C 1
ATOM 881 O O . SER A 1 115 ? 18.693 7.116 -15.995 1.00 90.88 115 SER A O 1
ATOM 883 N N . ASP A 1 116 ? 20.125 6.194 -17.452 1.00 87.25 116 ASP A N 1
ATOM 884 C CA . ASP A 1 116 ? 20.597 5.156 -16.517 1.00 87.25 116 ASP A CA 1
ATOM 885 C C . ASP A 1 116 ? 21.366 5.715 -15.311 1.00 87.25 116 ASP A C 1
ATOM 887 O O . ASP A 1 116 ? 21.419 5.077 -14.256 1.00 87.25 116 ASP A O 1
ATOM 891 N N . SER A 1 117 ? 21.941 6.909 -15.465 1.00 89.00 117 SER A N 1
ATOM 892 C CA . SER A 1 117 ? 22.678 7.628 -14.419 1.00 89.00 117 SER A CA 1
ATOM 893 C C . SER A 1 117 ? 21.798 8.594 -13.621 1.00 89.00 117 SER A C 1
ATOM 895 O O . SER A 1 117 ? 22.309 9.323 -12.773 1.00 89.00 117 SER A O 1
ATOM 897 N N . ASP A 1 118 ? 20.490 8.633 -13.889 1.00 93.62 118 ASP A N 1
ATOM 898 C CA . ASP A 1 118 ? 19.566 9.487 -13.153 1.00 93.62 118 ASP A CA 1
ATOM 899 C C . ASP A 1 118 ? 19.506 9.070 -11.675 1.00 93.62 118 ASP A C 1
ATOM 901 O O . ASP A 1 118 ? 19.409 7.885 -11.336 1.00 93.62 118 ASP A O 1
ATOM 905 N N . ALA A 1 119 ? 19.539 10.054 -10.775 1.00 93.25 119 ALA A N 1
ATOM 906 C CA . ALA A 1 119 ? 19.530 9.807 -9.336 1.00 93.25 119 ALA A CA 1
ATOM 907 C C . ALA A 1 119 ? 18.295 9.006 -8.883 1.00 93.25 119 ALA A C 1
ATOM 909 O O . ALA A 1 119 ? 18.404 8.174 -7.979 1.00 93.25 119 ALA A O 1
ATOM 910 N N . SER A 1 120 ? 17.140 9.205 -9.528 1.00 92.12 120 SER A N 1
ATOM 911 C CA . SER A 1 120 ? 15.919 8.446 -9.244 1.00 92.12 120 SER A CA 1
ATOM 912 C C . SER A 1 120 ? 16.059 6.979 -9.648 1.00 92.12 120 SER A C 1
ATOM 914 O O . SER A 1 120 ? 15.707 6.097 -8.864 1.00 92.12 120 SER A O 1
ATOM 916 N N . VAL A 1 121 ? 16.657 6.693 -10.809 1.00 95.06 121 VAL A N 1
ATOM 917 C CA . VAL A 1 121 ? 16.912 5.322 -11.280 1.00 95.06 121 VAL A CA 1
ATOM 918 C C . VAL A 1 121 ? 17.888 4.614 -10.346 1.00 95.06 121 VAL A C 1
ATOM 920 O O . VAL A 1 121 ? 17.610 3.499 -9.906 1.00 95.06 121 VAL A O 1
ATOM 923 N N . LEU A 1 122 ? 18.988 5.271 -9.969 1.00 95.19 122 LEU A N 1
ATOM 924 C CA . LEU A 1 122 ? 19.975 4.722 -9.033 1.00 95.19 122 LEU A CA 1
ATOM 925 C C . LEU A 1 122 ? 19.371 4.452 -7.647 1.00 95.19 122 LEU A C 1
ATOM 927 O O . LEU A 1 122 ? 19.661 3.426 -7.025 1.00 95.19 122 LEU A O 1
ATOM 931 N N . HIS A 1 123 ? 18.512 5.350 -7.160 1.00 94.44 123 HIS A N 1
ATOM 932 C CA . HIS A 1 123 ? 17.822 5.178 -5.885 1.00 94.44 123 HIS A CA 1
ATOM 933 C C . HIS A 1 123 ? 16.846 3.997 -5.922 1.00 94.44 123 HIS A C 1
ATOM 935 O O . HIS A 1 123 ? 16.915 3.118 -5.060 1.00 94.44 123 HIS A O 1
ATOM 941 N N . VAL A 1 124 ? 15.990 3.931 -6.946 1.00 95.38 124 VAL A N 1
ATOM 942 C CA . VAL A 1 124 ? 15.043 2.824 -7.135 1.00 95.38 124 VAL A CA 1
ATOM 943 C C . VAL A 1 124 ? 15.792 1.502 -7.272 1.00 95.38 124 VAL A C 1
ATOM 945 O O . VAL A 1 124 ? 15.452 0.547 -6.577 1.00 95.38 124 VAL A O 1
ATOM 948 N N . ARG A 1 125 ? 16.874 1.454 -8.056 1.00 96.00 125 ARG A N 1
ATOM 949 C CA . ARG A 1 125 ? 17.723 0.265 -8.212 1.00 96.00 125 ARG A CA 1
ATOM 950 C C . ARG A 1 125 ? 18.236 -0.250 -6.864 1.00 96.00 125 ARG A C 1
ATOM 952 O O . ARG A 1 125 ? 18.090 -1.434 -6.567 1.00 96.00 125 ARG A O 1
ATOM 959 N N . LYS A 1 126 ? 18.722 0.644 -5.995 1.00 95.88 126 LYS A N 1
ATOM 960 C CA . LYS A 1 126 ? 19.167 0.300 -4.632 1.00 95.88 126 LYS A CA 1
ATOM 961 C C . LYS A 1 126 ? 18.037 -0.272 -3.767 1.00 95.88 126 LYS A C 1
ATOM 963 O O . LYS A 1 126 ? 18.280 -1.190 -2.978 1.00 95.88 126 LYS A O 1
ATOM 968 N N . ILE A 1 127 ? 16.811 0.241 -3.904 1.00 95.38 127 ILE A N 1
ATOM 969 C CA . ILE A 1 127 ? 15.631 -0.306 -3.213 1.00 95.38 127 ILE A CA 1
ATOM 970 C C . ILE A 1 127 ? 15.336 -1.724 -3.711 1.00 95.38 127 ILE A C 1
ATOM 972 O O . ILE A 1 127 ? 15.167 -2.623 -2.885 1.00 95.38 127 ILE A O 1
ATOM 976 N N . VAL A 1 128 ? 15.336 -1.952 -5.031 1.00 95.81 128 VAL A N 1
ATOM 977 C CA . VAL A 1 128 ? 15.124 -3.288 -5.618 1.00 95.81 128 VAL A CA 1
ATOM 978 C C . VAL A 1 128 ? 16.200 -4.268 -5.139 1.00 95.81 128 VAL A C 1
ATOM 980 O O . VAL A 1 128 ? 15.879 -5.348 -4.647 1.00 95.81 128 VAL A O 1
ATOM 983 N N . GLU A 1 129 ? 17.477 -3.883 -5.181 1.00 96.06 129 GLU A N 1
ATOM 984 C CA . GLU A 1 129 ? 18.589 -4.702 -4.679 1.00 96.06 129 GLU A CA 1
ATOM 985 C C . GLU A 1 129 ? 18.441 -5.040 -3.196 1.00 96.06 129 GLU A C 1
ATOM 987 O O . GLU A 1 129 ? 18.718 -6.160 -2.764 1.00 96.06 129 GLU A O 1
ATOM 992 N N . LYS A 1 130 ? 18.040 -4.067 -2.371 1.00 95.44 130 LYS A N 1
ATOM 993 C CA . LYS A 1 130 ? 17.768 -4.302 -0.948 1.00 95.44 130 LYS A CA 1
ATOM 994 C C . LYS A 1 130 ? 16.634 -5.313 -0.780 1.00 95.44 130 LYS A C 1
ATOM 996 O O . LYS A 1 130 ? 16.803 -6.273 -0.039 1.00 95.44 130 LYS A O 1
ATOM 1001 N N . HIS A 1 131 ? 15.530 -5.140 -1.503 1.00 94.81 131 HIS A N 1
ATOM 1002 C CA . HIS A 1 131 ? 14.379 -6.035 -1.433 1.00 94.81 131 HIS A CA 1
ATOM 1003 C C . HIS A 1 131 ? 14.738 -7.487 -1.780 1.00 94.81 131 HIS A C 1
ATOM 1005 O O . HIS A 1 131 ? 14.340 -8.405 -1.063 1.00 94.81 131 HIS A O 1
ATOM 1011 N N . LEU A 1 132 ? 15.531 -7.701 -2.834 1.00 93.56 132 LEU A N 1
ATOM 1012 C CA . LEU A 1 132 ? 15.983 -9.037 -3.231 1.00 93.56 132 LEU A CA 1
ATOM 1013 C C . LEU A 1 132 ? 16.890 -9.679 -2.170 1.00 93.56 132 LEU A C 1
ATOM 1015 O O . LEU A 1 132 ? 16.706 -10.848 -1.831 1.00 93.56 132 LEU A O 1
ATOM 1019 N N . ARG A 1 133 ? 17.823 -8.910 -1.593 1.00 94.19 133 ARG A N 1
ATOM 1020 C CA . ARG A 1 133 ? 18.681 -9.376 -0.487 1.00 94.19 133 ARG A CA 1
ATOM 1021 C C . ARG A 1 133 ? 17.867 -9.740 0.755 1.00 94.19 133 ARG A C 1
ATOM 1023 O O . ARG A 1 133 ? 18.147 -10.753 1.393 1.00 94.19 133 ARG A O 1
ATOM 1030 N N . ASP A 1 134 ? 16.861 -8.938 1.094 1.00 91.38 134 ASP A N 1
ATOM 1031 C CA . ASP A 1 134 ? 15.993 -9.185 2.246 1.00 91.38 134 ASP A CA 1
ATOM 1032 C C . ASP A 1 134 ? 15.122 -10.438 2.029 1.00 91.38 134 ASP A C 1
ATOM 1034 O O . ASP A 1 134 ? 15.018 -11.266 2.936 1.00 91.38 134 ASP A O 1
ATOM 1038 N N . GLN A 1 135 ? 14.586 -10.653 0.817 1.00 88.56 135 GLN A N 1
ATOM 1039 C CA . GLN A 1 135 ? 13.864 -11.889 0.471 1.00 88.56 135 GLN A CA 1
ATOM 1040 C C . GLN A 1 135 ? 14.744 -13.139 0.619 1.00 88.56 135 GLN A C 1
ATOM 1042 O O . GLN A 1 135 ? 14.301 -14.139 1.189 1.00 88.56 135 GLN A O 1
ATOM 1047 N N . GLN A 1 136 ? 15.998 -13.088 0.155 1.00 86.56 136 GLN A N 1
ATOM 1048 C CA . GLN A 1 136 ? 16.935 -14.212 0.281 1.00 86.56 136 GLN A CA 1
ATOM 1049 C C . GLN A 1 136 ? 17.196 -14.573 1.749 1.00 86.56 136 GLN A C 1
ATOM 1051 O O . GLN A 1 136 ? 17.106 -15.744 2.121 1.00 86.56 136 GLN A O 1
ATOM 1056 N N . LYS A 1 137 ? 17.428 -13.579 2.614 1.00 86.88 137 LYS A N 1
ATOM 1057 C CA . LYS A 1 137 ? 17.622 -13.801 4.058 1.00 86.88 137 LYS A CA 1
ATOM 1058 C C . LYS A 1 137 ? 16.393 -14.417 4.721 1.00 86.88 137 LYS A C 1
ATOM 1060 O O . LYS A 1 137 ? 16.519 -15.326 5.536 1.00 86.88 137 LYS A O 1
ATOM 1065 N N . GLN A 1 138 ? 15.203 -13.952 4.351 1.00 79.69 138 GLN A N 1
ATOM 1066 C CA . GLN A 1 138 ? 13.954 -14.431 4.936 1.00 79.69 138 GLN A CA 1
ATOM 1067 C C . GLN A 1 138 ? 13.658 -15.888 4.548 1.00 79.69 138 GLN A C 1
ATOM 1069 O O . GLN A 1 138 ? 13.192 -16.660 5.383 1.00 79.69 138 GLN A O 1
ATOM 1074 N N . SER A 1 139 ? 14.017 -16.292 3.324 1.00 72.88 139 SER A N 1
ATOM 1075 C CA . SER A 1 139 ? 13.884 -17.679 2.856 1.00 72.88 139 SER A CA 1
ATOM 1076 C C . SER A 1 139 ? 14.843 -18.674 3.532 1.00 72.88 139 SER A C 1
ATOM 1078 O O . SER A 1 139 ? 14.532 -19.860 3.616 1.00 72.88 139 SER A O 1
ATOM 1080 N N . GLN A 1 140 ? 15.979 -18.214 4.068 1.00 62.03 140 GLN A N 1
ATOM 1081 C CA . GLN A 1 140 ? 16.920 -19.067 4.808 1.00 62.03 140 GLN A CA 1
ATOM 1082 C C . GLN A 1 140 ? 16.523 -19.268 6.283 1.00 62.0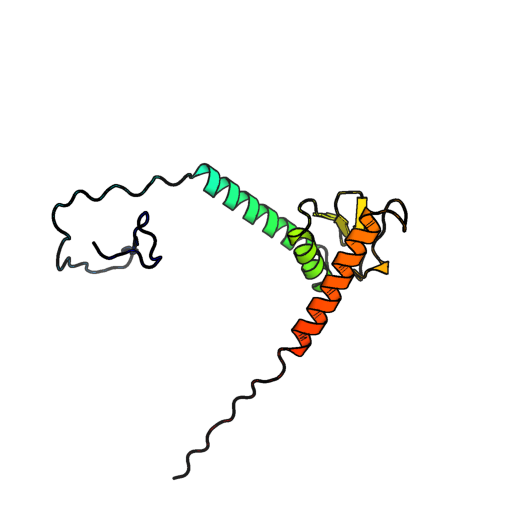3 140 GLN A C 1
ATOM 1084 O O . GLN A 1 140 ? 16.938 -20.248 6.897 1.00 62.03 140 GLN A O 1
ATOM 1089 N N . GLY A 1 141 ? 15.678 -18.397 6.846 1.00 57.53 141 GLY A N 1
ATOM 1090 C CA . GLY A 1 141 ? 15.265 -18.443 8.255 1.00 57.53 141 GLY A CA 1
ATOM 1091 C C . GLY A 1 141 ? 14.112 -19.398 8.596 1.00 57.53 141 GLY A C 1
ATOM 1092 O O . GLY A 1 141 ? 13.730 -19.473 9.757 1.00 57.53 141 GLY A O 1
ATOM 1093 N N . THR A 1 142 ? 13.527 -20.115 7.627 1.00 50.00 142 THR A N 1
ATOM 1094 C CA . THR A 1 142 ? 12.295 -20.916 7.834 1.00 50.00 142 THR A CA 1
ATOM 1095 C C . THR A 1 142 ? 12.490 -22.439 7.783 1.00 50.00 142 THR A C 1
ATOM 1097 O O . THR A 1 142 ? 11.511 -23.172 7.689 1.00 50.00 142 THR A O 1
ATOM 1100 N N . ARG A 1 143 ? 13.729 -22.956 7.842 1.00 45.16 143 ARG A N 1
ATOM 1101 C CA . ARG A 1 143 ? 14.012 -24.386 7.579 1.00 45.16 143 ARG A CA 1
ATOM 1102 C C . ARG A 1 143 ? 14.269 -25.292 8.799 1.00 45.16 143 ARG A C 1
ATOM 1104 O O . ARG A 1 143 ? 14.686 -26.427 8.594 1.00 45.16 143 ARG A O 1
ATOM 1111 N N . GLN A 1 144 ? 14.002 -24.867 10.038 1.00 44.72 144 GLN A N 1
ATOM 1112 C CA . GLN A 1 144 ? 14.134 -25.739 11.222 1.00 44.72 144 GLN A CA 1
ATOM 1113 C C . GLN A 1 144 ? 12.999 -25.547 12.237 1.00 44.72 144 GLN A C 1
ATOM 1115 O O . GLN A 1 144 ? 13.132 -24.760 13.163 1.00 44.72 144 GLN A O 1
ATOM 1120 N N . THR A 1 145 ? 11.923 -26.325 12.097 1.00 39.12 145 THR A N 1
ATOM 1121 C CA . THR A 1 145 ? 11.139 -26.870 13.224 1.00 39.12 145 THR A CA 1
ATOM 1122 C C . THR A 1 145 ? 10.454 -28.167 12.774 1.00 39.12 145 THR A C 1
ATOM 1124 O O . THR A 1 145 ? 9.279 -28.194 12.414 1.00 39.12 145 THR A O 1
ATOM 1127 N N . SER A 1 146 ? 11.200 -29.273 12.769 1.00 33.34 146 SER A N 1
ATOM 1128 C CA . SER A 1 146 ? 10.613 -30.619 12.737 1.00 33.34 146 SER A CA 1
ATOM 1129 C C . SER A 1 146 ? 10.077 -30.941 14.140 1.00 33.34 146 SER A C 1
ATOM 1131 O O . SER A 1 146 ? 10.835 -30.784 15.099 1.00 33.34 146 SER A O 1
ATOM 1133 N N . PRO A 1 147 ? 8.823 -31.389 14.320 1.00 42.75 147 PRO A N 1
ATOM 1134 C CA . PRO A 1 147 ? 8.349 -31.829 15.626 1.00 42.75 147 PRO A CA 1
ATOM 1135 C C . PRO A 1 147 ? 8.891 -33.232 15.929 1.00 42.75 147 PRO A C 1
ATOM 1137 O O . PRO A 1 147 ? 8.520 -34.208 15.280 1.00 42.75 147 PRO A O 1
ATOM 1140 N N . THR A 1 148 ? 9.768 -33.342 16.926 1.00 39.53 148 THR A N 1
ATOM 1141 C CA . THR A 1 148 ? 10.160 -34.628 17.517 1.00 39.53 148 THR A CA 1
ATOM 1142 C C . THR A 1 148 ? 8.992 -35.156 18.356 1.00 39.53 148 THR A C 1
ATOM 1144 O O . THR A 1 148 ? 8.656 -34.571 19.385 1.00 39.53 148 THR A O 1
ATOM 1147 N N . GLN A 1 149 ? 8.357 -36.248 17.920 1.00 39.44 149 GLN A N 1
ATOM 1148 C CA . GLN A 1 149 ? 7.409 -37.012 18.739 1.00 39.44 149 GLN A CA 1
ATOM 1149 C C . GLN A 1 149 ? 8.142 -37.681 19.918 1.00 39.44 149 GLN A C 1
ATOM 1151 O O . GLN A 1 149 ? 9.154 -38.347 19.688 1.00 39.44 149 GLN A O 1
ATOM 1156 N N . PRO A 1 150 ? 7.639 -37.583 21.161 1.00 45.28 150 PRO A N 1
ATOM 1157 C CA . PRO A 1 150 ? 8.100 -38.427 22.255 1.00 45.28 150 PRO A CA 1
ATOM 1158 C C . PRO A 1 150 ? 7.372 -39.781 22.228 1.00 45.28 150 PRO A C 1
ATOM 1160 O O . PRO A 1 150 ? 6.155 -39.846 22.391 1.00 45.28 150 PRO A O 1
ATOM 1163 N N . SER A 1 151 ? 8.128 -40.867 22.039 1.00 40.91 151 SER A N 1
ATOM 1164 C CA . SER A 1 151 ? 7.654 -42.234 22.280 1.00 40.91 151 SER A CA 1
ATOM 1165 C C . SER A 1 151 ? 7.444 -42.459 23.775 1.00 40.91 151 SER A C 1
ATOM 1167 O O . SER A 1 151 ? 8.397 -42.436 24.553 1.00 40.91 151 SER A O 1
ATOM 1169 N N . THR A 1 152 ? 6.207 -42.730 24.176 1.00 49.38 152 THR A N 1
ATOM 1170 C CA . THR A 1 152 ? 5.892 -43.358 25.460 1.00 49.38 152 THR A CA 1
ATOM 1171 C C . THR A 1 152 ? 6.208 -44.851 25.370 1.00 49.38 152 THR A C 1
ATOM 1173 O O . THR A 1 1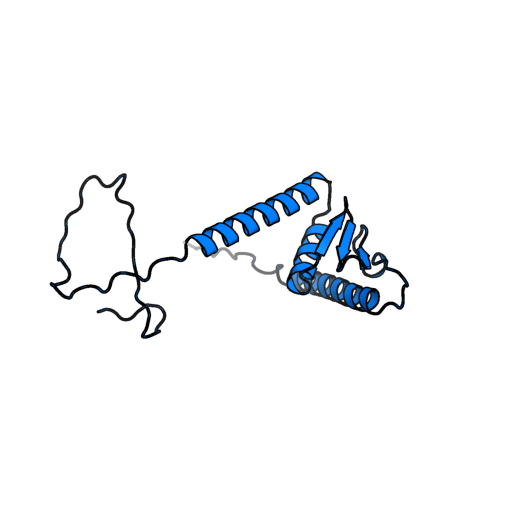52 ? 5.767 -45.534 24.447 1.00 49.38 152 THR A O 1
ATOM 1176 N N . LYS A 1 153 ? 6.993 -45.366 26.321 1.00 44.16 153 LYS A N 1
ATOM 1177 C CA . LYS A 1 153 ? 7.177 -46.807 26.524 1.00 44.16 153 LYS A CA 1
ATOM 1178 C C . LYS A 1 153 ? 6.354 -47.231 27.742 1.00 44.16 153 LYS A C 1
ATOM 1180 O O . LYS A 1 153 ? 6.332 -46.502 28.733 1.00 44.16 153 LYS A O 1
ATOM 1185 N N . ALA A 1 154 ? 5.657 -48.353 27.573 1.00 44.97 154 ALA A N 1
ATOM 1186 C CA . ALA A 1 154 ? 4.856 -49.060 28.568 1.00 44.97 154 ALA A CA 1
ATOM 1187 C C . ALA A 1 154 ? 5.689 -49.582 29.746 1.00 44.97 154 ALA A C 1
ATOM 1189 O O . ALA A 1 154 ? 6.906 -49.816 29.539 1.00 44.97 154 ALA A O 1
#

Radius of gyration: 25.85 Å; chains: 1; bounding box: 54×60×60 Å

pLDDT: mean 84.91, std 15.61, range [33.34, 97.31]